Protein AF-A0A0W8FQ64-F1 (afdb_monomer_lite)

InterPro domains:
  IPR009241 Toxin HigB-like [PF05973] (7-56)
  IPR014056 Type II toxin-antitoxin system RelE/ParE-like toxin, predicted [PIRSF028744] (2-62)
  IPR014056 Type II toxin-antitoxin system RelE/ParE-like toxin, predicted [PTHR41791] (2-62)
  IPR014056 Type II toxin-antitoxin system RelE/ParE-like toxin, predicted [TIGR02683] (1-60)

Foldseek 3Di:
DDDPADWDDPDPQKIWDWDPDDQIWIWIWHADPNDIGTQDGTDGPVCVVVVSVSSNVSVVVDDD

Structure (mmCIF, N/CA/C/O backbone):
data_AF-A0A0W8FQ64-F1
#
_entry.id   AF-A0A0W8FQ64-F1
#
loop_
_atom_site.group_PDB
_atom_site.id
_atom_site.type_symbol
_atom_site.label_atom_id
_atom_site.label_alt_id
_atom_site.label_comp_id
_atom_site.label_asym_id
_atom_site.label_entity_id
_atom_site.label_seq_id
_atom_site.pdbx_PDB_ins_code
_atom_site.Cartn_x
_atom_site.Cartn_y
_atom_site.Cartn_z
_atom_site.occupancy
_atom_site.B_iso_or_equiv
_atom_site.auth_seq_id
_atom_site.auth_comp_id
_atom_site.auth_asym_id
_atom_site.auth_atom_id
_atom_site.pdbx_PDB_model_num
ATOM 1 N N . MET A 1 1 ? -14.779 -19.605 -3.463 1.00 45.50 1 MET A N 1
ATOM 2 C CA . MET A 1 1 ? -13.501 -19.230 -2.820 1.00 45.50 1 MET A CA 1
ATOM 3 C C . MET A 1 1 ? -12.726 -18.379 -3.807 1.00 45.50 1 MET A C 1
ATOM 5 O O . MET A 1 1 ? -12.485 -18.849 -4.910 1.00 45.50 1 MET A O 1
ATOM 9 N N . GLY A 1 2 ? -12.456 -17.118 -3.471 1.00 58.44 2 GLY A N 1
ATOM 10 C CA . GLY A 1 2 ? -11.718 -16.197 -4.339 1.00 58.44 2 GLY A CA 1
ATOM 11 C C . GLY A 1 2 ? -10.270 -16.079 -3.875 1.00 58.44 2 GLY A C 1
ATOM 12 O O . GLY A 1 2 ? -10.033 -15.859 -2.691 1.00 58.44 2 GLY A O 1
ATOM 13 N N . ASN A 1 3 ? -9.320 -16.224 -4.796 1.00 71.19 3 ASN A N 1
ATOM 14 C CA . ASN A 1 3 ? -7.910 -15.955 -4.532 1.00 71.19 3 ASN A CA 1
ATOM 15 C C . ASN A 1 3 ? -7.613 -14.508 -4.932 1.00 71.19 3 ASN A C 1
ATOM 17 O O . ASN A 1 3 ? -7.831 -14.139 -6.082 1.00 71.19 3 ASN A O 1
ATOM 21 N N . LEU A 1 4 ? -7.085 -13.703 -4.007 1.00 74.25 4 LEU A N 1
ATOM 22 C CA . LEU A 1 4 ? -6.665 -12.319 -4.278 1.00 74.25 4 LEU A CA 1
ATOM 23 C C . LEU A 1 4 ? -5.361 -12.232 -5.098 1.00 74.25 4 LEU A C 1
ATOM 25 O O . LEU A 1 4 ? -4.877 -11.138 -5.354 1.00 74.25 4 LEU A O 1
ATOM 29 N N . GLY A 1 5 ? -4.794 -13.368 -5.515 1.00 87.62 5 GLY A N 1
ATOM 30 C CA . GLY A 1 5 ? -3.499 -13.445 -6.191 1.00 87.62 5 GLY A CA 1
ATOM 31 C C . GLY A 1 5 ? -2.336 -13.550 -5.205 1.00 87.62 5 GLY A C 1
ATOM 32 O O . GLY A 1 5 ? -2.479 -14.114 -4.118 1.00 87.62 5 GLY A O 1
ATOM 33 N N . ASP A 1 6 ? -1.171 -13.031 -5.594 1.00 94.69 6 ASP A N 1
ATOM 34 C CA . ASP A 1 6 ? 0.039 -13.041 -4.770 1.00 94.69 6 ASP A CA 1
ATOM 35 C C . ASP A 1 6 ? 0.005 -11.912 -3.729 1.00 94.69 6 ASP A C 1
ATOM 37 O O . ASP A 1 6 ? 0.475 -10.799 -3.966 1.00 94.69 6 ASP A O 1
ATOM 41 N N . VAL A 1 7 ? -0.589 -12.207 -2.573 1.00 95.38 7 VAL A N 1
ATOM 42 C CA . VAL A 1 7 ? -0.728 -11.274 -1.450 1.00 95.38 7 VAL A CA 1
ATOM 43 C C . VAL A 1 7 ? 0.253 -11.615 -0.329 1.00 95.38 7 VAL A C 1
ATOM 45 O O . VAL A 1 7 ? 0.413 -12.781 0.047 1.00 95.38 7 VAL A O 1
ATOM 48 N N . LYS A 1 8 ? 0.884 -10.591 0.254 1.00 95.69 8 LYS A N 1
ATOM 49 C CA . LYS A 1 8 ? 1.763 -10.710 1.424 1.00 95.69 8 LYS A CA 1
ATOM 50 C C 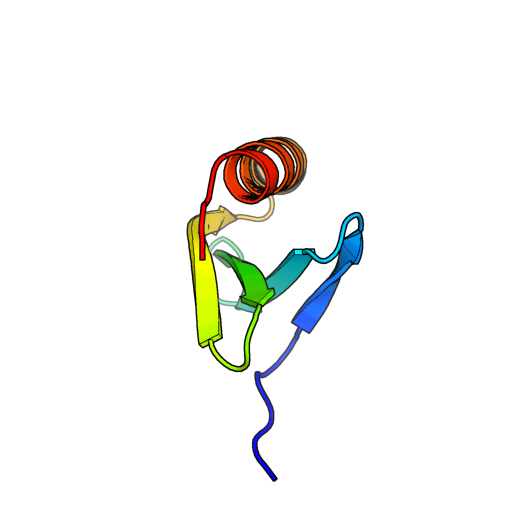. LYS A 1 8 ? 1.361 -9.735 2.532 1.00 95.69 8 LYS A C 1
ATOM 52 O O . LYS A 1 8 ? 1.145 -8.561 2.242 1.00 95.69 8 LYS A O 1
ATOM 57 N N . PRO A 1 9 ? 1.295 -10.170 3.803 1.00 96.69 9 PRO A N 1
ATOM 58 C CA . PRO A 1 9 ? 1.154 -9.239 4.915 1.00 96.69 9 PRO A CA 1
ATOM 59 C C . PRO A 1 9 ? 2.438 -8.413 5.070 1.00 96.69 9 PRO A C 1
ATOM 61 O O . PRO A 1 9 ? 3.539 -8.959 4.990 1.00 96.69 9 PRO A O 1
ATOM 64 N N . VAL A 1 10 ? 2.298 -7.111 5.326 1.00 96.69 10 VAL A N 1
ATOM 65 C CA . VAL A 1 10 ? 3.427 -6.178 5.555 1.00 96.69 10 VAL A CA 1
ATOM 66 C C . VAL A 1 10 ? 3.395 -5.535 6.953 1.00 96.69 10 VAL A C 1
ATOM 68 O O . VAL A 1 10 ? 4.120 -4.580 7.246 1.00 96.69 10 VAL A O 1
AT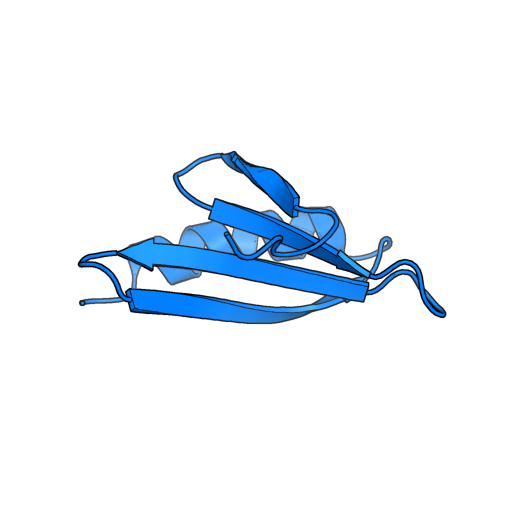OM 71 N N . GLY A 1 11 ? 2.576 -6.100 7.845 1.00 96.00 11 GLY A N 1
ATOM 72 C CA . GLY A 1 11 ? 2.387 -5.661 9.229 1.00 96.00 11 GLY A CA 1
ATOM 73 C C . GLY A 1 11 ? 1.239 -4.666 9.396 1.00 96.00 11 GLY A C 1
ATOM 74 O O . GLY A 1 11 ? 0.714 -4.145 8.417 1.00 96.00 11 GLY A O 1
ATOM 75 N N . ASP A 1 12 ? 0.840 -4.429 10.646 1.00 95.25 12 ASP A N 1
ATOM 76 C CA . ASP A 1 12 ? -0.167 -3.427 11.045 1.00 95.25 12 ASP A CA 1
ATOM 77 C C . ASP A 1 12 ? -1.534 -3.576 10.351 1.00 95.25 12 ASP A C 1
ATOM 79 O O . ASP A 1 12 ? -2.220 -2.602 10.052 1.00 95.25 12 ASP A O 1
ATOM 83 N N . GLY A 1 13 ? -1.931 -4.819 10.057 1.00 94.12 13 GLY A N 1
ATOM 84 C CA . GLY A 1 13 ? -3.187 -5.111 9.354 1.00 94.12 13 GLY A CA 1
ATOM 85 C C . GLY A 1 13 ? -3.181 -4.718 7.871 1.00 94.12 13 GLY A C 1
ATOM 86 O O . GLY A 1 13 ? -4.247 -4.639 7.255 1.00 94.12 13 GLY A O 1
ATOM 87 N N . ILE A 1 14 ? -2.000 -4.473 7.296 1.00 96.88 14 ILE A N 1
ATOM 88 C CA . ILE A 1 14 ? -1.806 -4.102 5.893 1.00 96.88 14 ILE A CA 1
ATOM 89 C C . ILE A 1 14 ? -1.333 -5.309 5.090 1.00 96.88 14 ILE A C 1
ATOM 91 O O . ILE A 1 14 ? -0.472 -6.085 5.523 1.00 96.88 14 ILE A O 1
ATOM 95 N N . SER A 1 15 ? -1.882 -5.440 3.890 1.00 97.00 15 SER A N 1
ATOM 96 C CA . SER A 1 15 ? -1.487 -6.430 2.897 1.00 97.00 15 SER A CA 1
ATOM 97 C C . SER A 1 15 ? -1.023 -5.749 1.616 1.00 97.00 15 SER A C 1
ATOM 99 O O . SER A 1 15 ? -1.565 -4.727 1.200 1.00 97.00 15 SER A O 1
ATOM 101 N N . GLU A 1 16 ? -0.012 -6.337 0.993 1.00 97.31 16 GLU A N 1
ATOM 102 C CA . GLU A 1 16 ? 0.519 -5.964 -0.309 1.00 97.31 16 GLU A CA 1
ATOM 103 C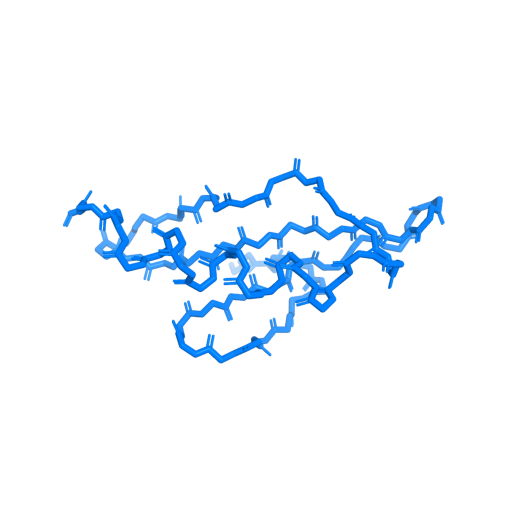 C . GLU A 1 16 ? 0.088 -7.013 -1.336 1.00 97.31 16 GLU A C 1
ATOM 105 O O . GLU A 1 16 ? 0.401 -8.194 -1.188 1.00 97.31 16 GLU A O 1
ATOM 110 N N . LEU A 1 17 ? -0.600 -6.588 -2.391 1.00 96.38 17 LEU A N 1
ATOM 111 C CA . LEU A 1 17 ? -0.799 -7.373 -3.603 1.00 96.38 17 LEU A CA 1
ATOM 112 C C . LEU A 1 17 ? 0.375 -7.130 -4.553 1.00 96.38 17 LEU A C 1
ATOM 114 O O . LEU A 1 17 ? 0.656 -5.989 -4.931 1.00 96.38 17 LEU A O 1
ATOM 118 N N . ARG A 1 18 ? 1.040 -8.211 -4.956 1.00 95.31 18 ARG A N 1
ATOM 119 C CA . ARG A 1 18 ? 2.196 -8.203 -5.850 1.00 95.31 18 ARG A CA 1
ATOM 120 C C . ARG A 1 18 ? 1.769 -8.592 -7.256 1.00 95.31 18 ARG A C 1
ATOM 122 O O . ARG A 1 18 ? 1.252 -9.680 -7.484 1.00 95.31 18 ARG A O 1
ATOM 129 N N . ILE A 1 19 ? 2.017 -7.700 -8.205 1.00 94.25 19 ILE A N 1
ATOM 130 C CA . ILE A 1 19 ? 1.725 -7.916 -9.619 1.00 94.25 19 ILE A CA 1
ATOM 131 C C . ILE A 1 19 ? 3.067 -7.984 -10.343 1.00 94.25 19 ILE A C 1
ATOM 133 O O . ILE A 1 19 ? 3.764 -6.976 -10.467 1.00 94.25 19 ILE A O 1
ATOM 137 N N . ASP A 1 20 ? 3.466 -9.178 -10.781 1.00 92.38 20 ASP A N 1
ATOM 138 C CA . ASP A 1 20 ? 4.738 -9.379 -11.487 1.00 92.38 20 ASP A CA 1
ATOM 139 C C . ASP A 1 20 ? 4.585 -9.053 -12.978 1.00 92.38 20 ASP A C 1
ATOM 141 O O . ASP A 1 20 ? 4.547 -9.917 -13.849 1.00 92.38 20 ASP A O 1
ATOM 145 N N . TYR A 1 21 ? 4.417 -7.762 -13.251 1.00 91.62 21 TYR A N 1
ATOM 146 C CA . TYR A 1 21 ? 4.330 -7.200 -14.591 1.00 91.62 21 TYR A CA 1
ATOM 147 C C . TYR A 1 21 ? 5.114 -5.888 -14.647 1.00 91.62 21 TYR A C 1
ATOM 149 O O . TYR A 1 21 ? 5.017 -5.061 -13.735 1.00 91.62 21 TYR A O 1
ATOM 157 N N . GLY A 1 22 ? 5.904 -5.704 -15.708 1.00 91.31 22 GLY A N 1
ATOM 158 C CA . GLY A 1 22 ? 6.766 -4.534 -15.880 1.00 91.31 22 GLY A CA 1
ATOM 159 C C . GLY A 1 22 ? 7.707 -4.322 -14.678 1.00 91.31 22 GLY A C 1
ATOM 160 O O . GLY A 1 22 ? 8.444 -5.244 -14.327 1.00 91.31 22 GLY A O 1
ATOM 161 N N . PRO A 1 23 ? 7.691 -3.150 -14.013 1.00 92.81 23 PRO A N 1
ATOM 162 C CA . PRO A 1 23 ? 8.560 -2.856 -12.865 1.00 92.81 23 PRO A CA 1
ATOM 163 C C . PRO A 1 23 ? 8.215 -3.670 -11.599 1.00 92.81 23 PRO A C 1
ATOM 165 O O . PRO A 1 23 ? 8.947 -3.637 -10.607 1.00 92.81 23 PRO A O 1
ATOM 168 N N . GLY A 1 24 ? 7.123 -4.441 -11.624 1.00 94.19 24 GLY A N 1
ATOM 169 C CA . GLY A 1 24 ? 6.651 -5.230 -10.493 1.00 94.19 24 GLY A CA 1
ATOM 170 C C . GLY A 1 24 ? 5.759 -4.407 -9.576 1.00 94.19 24 GLY A C 1
ATOM 171 O O . GLY A 1 24 ? 6.157 -4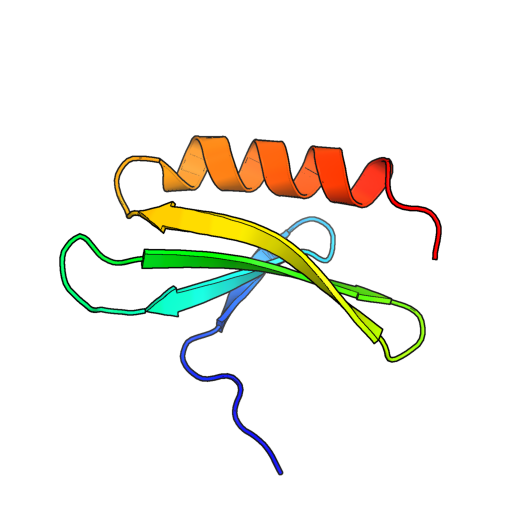.076 -8.459 1.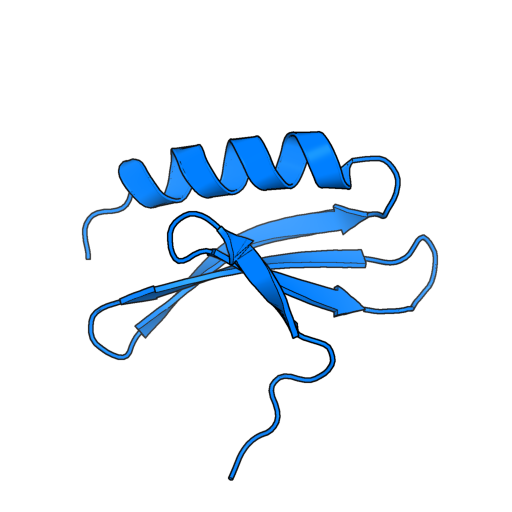00 94.19 24 GLY A O 1
ATOM 172 N N . TYR A 1 25 ? 4.552 -4.100 -10.047 1.00 94.31 25 TYR A N 1
ATOM 173 C CA . TYR A 1 25 ? 3.605 -3.239 -9.346 1.00 94.31 25 TYR A CA 1
ATOM 174 C C . TYR A 1 25 ? 3.136 -3.803 -8.002 1.00 94.31 25 TYR A C 1
ATOM 176 O O . TYR A 1 25 ? 3.084 -5.024 -7.794 1.00 94.31 25 TYR A O 1
ATOM 184 N N . ARG A 1 26 ? 2.775 -2.890 -7.098 1.00 96.00 26 ARG A N 1
ATOM 185 C CA . ARG A 1 26 ? 2.270 -3.155 -5.751 1.00 96.00 26 ARG A CA 1
ATOM 186 C C . ARG A 1 26 ? 0.998 -2.362 -5.470 1.00 96.00 26 ARG A C 1
ATOM 188 O O . ARG A 1 26 ? 0.888 -1.189 -5.828 1.00 96.00 26 ARG A O 1
ATOM 195 N N . VAL A 1 27 ? 0.048 -3.015 -4.810 1.00 96.62 27 VAL A N 1
ATOM 196 C CA . VAL A 1 27 ? -1.154 -2.379 -4.256 1.00 96.62 27 VAL A CA 1
ATOM 197 C C . VAL A 1 27 ? -1.200 -2.679 -2.767 1.00 96.62 27 VAL A C 1
ATOM 199 O O . VAL A 1 27 ? -1.101 -3.839 -2.373 1.00 96.62 27 VAL A O 1
ATOM 202 N N . TYR A 1 28 ? -1.368 -1.649 -1.945 1.00 97.06 28 TYR A N 1
ATOM 203 C CA . TYR A 1 28 ? -1.444 -1.777 -0.492 1.00 97.06 28 TYR A CA 1
ATOM 204 C C . TYR A 1 28 ? -2.877 -1.572 -0.036 1.00 97.06 28 TYR A C 1
ATOM 206 O O . TYR A 1 28 ? -3.524 -0.595 -0.420 1.00 97.06 28 TYR A O 1
ATOM 214 N N . PHE A 1 29 ? -3.374 -2.484 0.787 1.00 96.50 29 PHE A N 1
ATOM 215 C CA . PHE A 1 29 ? -4.758 -2.470 1.231 1.00 96.50 29 PHE A CA 1
ATOM 216 C C . PHE A 1 29 ? -4.907 -2.991 2.659 1.00 96.50 29 PHE A C 1
ATOM 218 O O . PHE A 1 29 ? -4.033 -3.674 3.195 1.00 96.50 29 PHE A O 1
ATOM 225 N N . THR A 1 30 ? -6.051 -2.689 3.262 1.00 95.94 30 THR A N 1
ATOM 226 C CA . THR A 1 30 ? -6.502 -3.280 4.525 1.00 95.94 30 THR A CA 1
ATOM 227 C C . THR A 1 30 ? -7.946 -3.760 4.387 1.00 95.94 30 THR A C 1
ATOM 229 O O . THR A 1 30 ? -8.646 -3.389 3.442 1.00 95.94 30 THR A O 1
ATOM 232 N N . GLN A 1 31 ? -8.389 -4.616 5.304 1.00 93.19 31 GLN A N 1
ATOM 233 C CA . GLN A 1 31 ? -9.783 -5.043 5.400 1.00 93.19 31 GLN A CA 1
ATOM 234 C C . GLN A 1 31 ? -10.335 -4.645 6.766 1.00 93.19 31 GLN A C 1
ATOM 236 O O . GLN A 1 31 ? -9.779 -5.026 7.795 1.00 93.19 31 GLN A O 1
ATOM 241 N N . ARG A 1 32 ? -11.428 -3.879 6.775 1.00 91.75 32 ARG A N 1
ATOM 242 C CA . ARG A 1 32 ? -12.120 -3.417 7.990 1.00 91.75 32 ARG A CA 1
ATOM 243 C C . ARG A 1 32 ? -13.618 -3.542 7.792 1.00 91.75 32 ARG A C 1
ATOM 245 O O . ARG A 1 32 ? -14.103 -3.205 6.721 1.00 91.75 32 ARG A O 1
ATOM 252 N N . ASN A 1 33 ? -14.349 -4.032 8.793 1.00 90.81 33 ASN A N 1
ATOM 253 C CA . ASN A 1 33 ? -15.816 -4.132 8.753 1.00 90.81 33 ASN A CA 1
ATOM 254 C C . ASN A 1 33 ? -16.355 -4.785 7.461 1.00 90.81 33 ASN A C 1
ATOM 256 O O . ASN A 1 33 ? -17.337 -4.330 6.883 1.00 90.81 33 ASN A O 1
ATOM 260 N N . ASN A 1 34 ? -15.683 -5.844 6.990 1.00 88.69 34 ASN A N 1
ATOM 261 C CA . ASN A 1 34 ? -16.004 -6.554 5.745 1.00 88.69 34 ASN A CA 1
ATOM 262 C C . ASN A 1 34 ? -15.859 -5.713 4.451 1.00 88.69 34 ASN A C 1
ATOM 264 O O . ASN A 1 34 ? -16.358 -6.104 3.397 1.00 88.69 34 ASN A O 1
ATOM 268 N N . GLN A 1 35 ? -15.155 -4.579 4.520 1.00 91.75 35 GLN A N 1
ATOM 269 C CA . GLN A 1 35 ? -14.814 -3.711 3.395 1.00 91.75 35 GLN A CA 1
ATOM 270 C C . GLN A 1 35 ? -13.322 -3.814 3.068 1.00 91.75 35 GLN A C 1
ATOM 272 O O . GLN A 1 35 ? -12.469 -3.783 3.958 1.00 91.75 35 GLN A O 1
ATOM 277 N N . LEU A 1 36 ? -13.009 -3.922 1.776 1.00 92.38 36 LEU A N 1
ATOM 278 C CA . LEU A 1 36 ? -11.648 -3.849 1.253 1.00 92.38 36 LEU A CA 1
ATOM 279 C C . LEU A 1 36 ? -11.300 -2.386 0.968 1.00 92.38 36 LEU A C 1
ATOM 281 O O . LEU A 1 36 ? -11.961 -1.744 0.155 1.00 92.38 36 LEU A O 1
ATOM 285 N N . ILE A 1 37 ? -10.246 -1.881 1.598 1.00 94.62 37 ILE A N 1
ATOM 286 C CA . ILE A 1 37 ? -9.837 -0.480 1.497 1.00 94.62 37 ILE A CA 1
ATOM 287 C C . ILE A 1 37 ? -8.473 -0.419 0.833 1.00 94.62 37 ILE A C 1
ATOM 289 O O . ILE A 1 37 ? -7.486 -0.917 1.375 1.00 94.62 37 ILE A O 1
ATOM 293 N N . ILE A 1 38 ? -8.421 0.211 -0.337 1.00 95.06 38 ILE A N 1
ATOM 294 C CA . ILE A 1 38 ? -7.175 0.465 -1.057 1.00 95.06 38 ILE A CA 1
ATOM 295 C C . ILE A 1 38 ? -6.528 1.716 -0.462 1.00 95.06 38 ILE A C 1
ATOM 297 O O . ILE A 1 38 ? -7.116 2.792 -0.474 1.00 95.06 38 ILE A O 1
ATOM 301 N N . LEU A 1 39 ? -5.310 1.562 0.051 1.00 93.69 39 LEU A N 1
ATOM 302 C CA . LEU A 1 39 ? -4.533 2.634 0.677 1.00 93.69 39 LEU A CA 1
ATOM 303 C C . LEU A 1 39 ? -3.632 3.312 -0.353 1.00 93.69 39 LEU A C 1
ATOM 305 O O . LEU A 1 39 ? -3.512 4.532 -0.385 1.00 93.69 39 LEU A O 1
ATOM 309 N N . LEU A 1 40 ? -3.006 2.505 -1.210 1.00 92.56 40 LEU A N 1
ATOM 310 C CA . LEU A 1 40 ? -2.167 2.954 -2.316 1.00 92.56 40 LEU A CA 1
ATOM 311 C C . LEU A 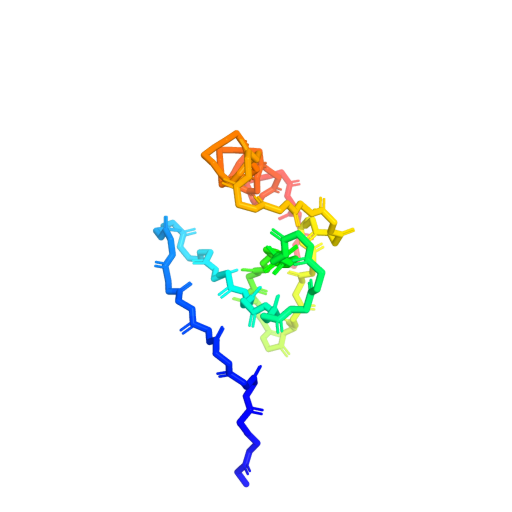1 40 ? -2.348 2.001 -3.498 1.00 92.56 40 LEU A C 1
ATOM 313 O O . LEU A 1 40 ? -2.169 0.790 -3.355 1.00 92.56 40 LEU A O 1
ATOM 317 N N . ALA A 1 41 ? -2.664 2.557 -4.666 1.00 83.38 41 ALA A N 1
ATOM 318 C CA . ALA A 1 41 ? -2.725 1.843 -5.937 1.00 83.38 41 ALA A CA 1
ATOM 319 C C . ALA A 1 41 ? -1.660 2.413 -6.876 1.00 83.38 41 ALA A C 1
ATOM 321 O O . ALA A 1 41 ? -1.912 3.384 -7.586 1.00 83.38 41 ALA A O 1
ATOM 322 N N . GLY A 1 42 ? -0.458 1.839 -6.841 1.00 80.31 42 GLY A N 1
ATOM 323 C CA . GLY A 1 42 ? 0.675 2.351 -7.605 1.00 80.31 42 GLY A CA 1
ATOM 324 C C . GLY A 1 42 ? 1.903 2.532 -6.728 1.00 80.31 42 GLY A C 1
ATOM 325 O O . GLY A 1 42 ? 2.052 3.533 -6.037 1.00 80.31 42 GLY A O 1
ATOM 326 N N . GLY A 1 43 ? 2.760 1.530 -6.806 1.00 88.25 43 GLY A N 1
ATOM 327 C CA . GLY A 1 43 ? 4.124 1.464 -6.310 1.00 88.25 43 GLY A CA 1
ATOM 328 C C . GLY A 1 43 ? 4.800 0.331 -7.070 1.00 88.25 43 GLY A C 1
ATOM 329 O O . GLY A 1 43 ? 4.115 -0.484 -7.702 1.00 88.25 43 GLY A O 1
ATOM 330 N N . ASP A 1 44 ? 6.117 0.258 -7.045 1.00 92.88 44 ASP A N 1
ATOM 331 C CA . ASP A 1 44 ? 6.841 -0.873 -7.615 1.00 92.88 44 ASP A CA 1
ATOM 332 C C . ASP A 1 44 ? 7.925 -1.365 -6.654 1.00 92.88 44 ASP A C 1
ATOM 334 O O . ASP A 1 44 ? 7.996 -0.953 -5.493 1.00 92.88 44 ASP A O 1
ATOM 338 N N . LYS A 1 45 ? 8.762 -2.300 -7.111 1.00 92.88 45 LYS A N 1
ATOM 339 C CA . LYS A 1 45 ? 9.831 -2.870 -6.281 1.00 92.88 45 LYS A CA 1
ATOM 340 C C . LYS A 1 45 ? 10.789 -1.794 -5.737 1.00 92.88 45 LYS A C 1
ATOM 342 O O . LYS A 1 45 ? 11.371 -2.008 -4.679 1.00 92.88 45 LYS A O 1
ATOM 347 N N . THR A 1 46 ? 10.952 -0.660 -6.422 1.00 96.38 46 THR A N 1
ATOM 348 C CA . THR A 1 46 ? 11.890 0.410 -6.043 1.00 96.38 46 THR A CA 1
ATOM 349 C C . THR A 1 46 ? 11.359 1.303 -4.921 1.00 96.38 46 THR A C 1
ATOM 351 O O . THR A 1 46 ? 12.145 1.791 -4.110 1.00 96.38 46 THR A O 1
ATOM 354 N N . THR A 1 47 ? 10.037 1.472 -4.825 1.00 95.94 47 THR A N 1
ATOM 355 C CA . THR A 1 47 ? 9.372 2.330 -3.826 1.00 95.94 47 THR A CA 1
ATOM 356 C C . THR A 1 47 ? 8.707 1.548 -2.692 1.00 95.94 47 THR A C 1
ATOM 358 O O . THR A 1 47 ? 8.197 2.151 -1.747 1.00 95.94 47 THR A O 1
ATOM 361 N N . GLN A 1 48 ? 8.767 0.212 -2.731 1.00 96.06 48 GLN A N 1
ATOM 362 C CA . GLN A 1 48 ? 8.078 -0.689 -1.801 1.00 96.06 48 GLN A CA 1
ATOM 363 C C . GLN A 1 48 ? 8.220 -0.280 -0.326 1.00 96.06 48 GLN A C 1
ATOM 365 O O . GLN A 1 48 ? 7.228 -0.182 0.393 1.00 96.06 48 GLN A O 1
ATOM 370 N N . THR A 1 49 ? 9.439 -0.012 0.150 1.00 97.00 49 THR A N 1
ATOM 371 C CA . THR A 1 49 ? 9.662 0.331 1.563 1.00 97.00 49 THR A CA 1
ATOM 372 C C . THR A 1 49 ? 8.953 1.626 1.958 1.00 97.00 49 THR A C 1
ATOM 374 O O . THR A 1 49 ? 8.300 1.668 3.002 1.00 97.00 49 THR A O 1
ATOM 377 N N . SER A 1 50 ? 9.046 2.678 1.137 1.00 97.31 50 SER A N 1
ATOM 378 C CA . SER A 1 50 ? 8.357 3.947 1.401 1.00 97.31 50 SER A CA 1
ATOM 379 C C . SER A 1 50 ? 6.841 3.811 1.289 1.00 97.31 50 SER A C 1
ATOM 381 O O . SER A 1 50 ? 6.116 4.398 2.095 1.00 97.31 50 SER A O 1
ATOM 383 N N . ASP A 1 51 ? 6.361 2.995 0.352 1.00 97.56 51 ASP A N 1
ATOM 384 C CA . ASP A 1 51 ? 4.932 2.774 0.150 1.00 97.56 51 ASP A CA 1
ATOM 385 C C . ASP A 1 51 ? 4.317 1.996 1.314 1.00 97.56 51 ASP A C 1
ATOM 387 O O . ASP A 1 51 ? 3.239 2.358 1.779 1.00 97.56 51 ASP A O 1
ATOM 391 N N . ILE A 1 52 ? 5.029 1.010 1.876 1.00 97.25 52 ILE A N 1
ATOM 392 C CA . ILE A 1 52 ? 4.602 0.304 3.094 1.00 97.25 52 ILE A CA 1
ATOM 393 C C . ILE A 1 52 ? 4.430 1.289 4.255 1.00 97.25 52 ILE A C 1
ATOM 395 O O . ILE A 1 52 ? 3.406 1.260 4.938 1.00 97.25 52 ILE A O 1
ATOM 399 N N . GLN A 1 53 ? 5.401 2.179 4.483 1.00 97.31 53 GLN A N 1
ATOM 400 C CA . GLN A 1 53 ? 5.304 3.165 5.567 1.00 97.31 53 GLN A CA 1
ATOM 401 C C . GLN A 1 53 ? 4.137 4.132 5.347 1.00 97.31 53 GLN A C 1
ATOM 403 O O . GLN A 1 53 ? 3.375 4.423 6.272 1.00 97.31 53 GLN A O 1
ATOM 408 N N . LYS A 1 54 ? 3.950 4.590 4.107 1.00 96.88 54 LYS A N 1
ATOM 409 C CA . LYS A 1 54 ? 2.841 5.472 3.743 1.00 96.88 54 LYS A CA 1
ATOM 410 C C . LYS A 1 54 ? 1.486 4.775 3.894 1.00 96.88 54 LYS A C 1
ATOM 412 O O . LYS A 1 54 ? 0.570 5.376 4.444 1.00 96.88 54 LYS A O 1
ATOM 417 N N . ALA A 1 55 ? 1.360 3.517 3.478 1.00 97.12 55 ALA A N 1
ATOM 418 C CA . ALA A 1 55 ? 0.136 2.734 3.630 1.00 97.12 55 ALA A CA 1
ATOM 419 C C . ALA A 1 55 ? -0.236 2.545 5.106 1.00 97.12 55 ALA A C 1
ATOM 421 O O . ALA A 1 55 ? -1.391 2.739 5.474 1.00 97.12 55 ALA A O 1
ATOM 422 N N . LYS A 1 56 ? 0.742 2.240 5.966 1.00 96.19 56 LYS A N 1
ATOM 423 C CA . LYS A 1 56 ? 0.528 2.141 7.418 1.00 96.19 56 LYS A CA 1
ATOM 424 C C . LYS A 1 56 ? 0.015 3.449 8.008 1.00 96.19 56 LYS A C 1
ATOM 426 O O . LYS A 1 56 ? -0.948 3.432 8.767 1.00 96.19 56 LYS A O 1
ATOM 431 N N . LYS A 1 57 ? 0.606 4.580 7.611 1.00 96.25 57 LYS A N 1
ATOM 432 C CA . LYS A 1 57 ? 0.137 5.905 8.029 1.00 96.25 57 LYS A CA 1
ATOM 433 C C . LYS A 1 57 ? -1.304 6.161 7.579 1.00 96.25 57 LYS A C 1
ATOM 435 O O . LYS A 1 57 ? -2.138 6.499 8.407 1.00 96.25 57 LYS A O 1
ATOM 440 N N . LEU A 1 58 ? -1.607 5.929 6.300 1.00 95.50 58 LEU A N 1
ATOM 441 C CA . LEU A 1 58 ? -2.957 6.114 5.757 1.00 95.50 58 LEU A CA 1
ATOM 442 C C . LEU A 1 58 ? -3.983 5.235 6.474 1.00 95.50 58 LEU A C 1
ATOM 444 O O . LEU A 1 58 ? -5.074 5.691 6.782 1.00 95.50 58 LEU A O 1
ATOM 448 N N . ALA A 1 59 ? -3.634 3.994 6.809 1.00 94.88 59 ALA A N 1
ATOM 449 C CA . ALA A 1 59 ? -4.543 3.118 7.534 1.00 94.88 59 ALA A CA 1
ATOM 450 C C . ALA A 1 59 ? -4.918 3.665 8.922 1.00 94.88 59 ALA A C 1
ATOM 452 O O . ALA A 1 59 ? -6.039 3.440 9.371 1.00 94.88 59 ALA A O 1
ATOM 453 N N . LEU A 1 60 ? -4.027 4.384 9.607 1.00 94.00 60 LEU A N 1
ATOM 454 C CA . LEU A 1 60 ? -4.350 5.013 10.893 1.00 94.00 60 LEU A CA 1
ATOM 455 C C . LEU A 1 60 ? -5.316 6.196 10.746 1.00 94.00 60 LEU A C 1
ATOM 457 O O . LEU A 1 60 ? -6.062 6.482 11.674 1.00 94.00 60 LEU A O 1
ATOM 461 N N . GLU A 1 61 ? -5.302 6.864 9.594 1.00 92.75 61 GLU A N 1
ATOM 462 C CA . GLU A 1 61 ? -6.091 8.073 9.323 1.00 92.75 61 GLU A CA 1
ATOM 463 C C . GLU A 1 61 ? -7.494 7.768 8.770 1.00 92.75 61 GLU A C 1
ATOM 465 O O . GLU A 1 61 ? -8.354 8.643 8.756 1.00 92.75 61 GLU A O 1
ATOM 470 N N . ILE A 1 62 ? -7.738 6.541 8.301 1.00 88.75 62 ILE A N 1
ATOM 471 C CA . ILE A 1 62 ? -9.018 6.166 7.693 1.00 88.75 62 ILE A CA 1
ATOM 472 C C . ILE A 1 62 ? -10.027 5.756 8.773 1.00 88.75 62 ILE A C 1
ATOM 474 O O . ILE A 1 62 ? -9.850 4.737 9.447 1.00 88.75 62 ILE A O 1
ATOM 478 N N . GLU A 1 63 ? -11.122 6.509 8.867 1.00 73.88 63 GLU A N 1
ATOM 479 C CA . GLU A 1 63 ? -12.338 6.148 9.605 1.00 73.88 63 GLU A CA 1
ATOM 480 C C . GLU A 1 63 ? -13.239 5.258 8.726 1.00 73.88 63 GLU A C 1
ATOM 482 O O . GLU A 1 63 ? -13.444 5.555 7.547 1.00 73.88 63 GLU A O 1
ATOM 487 N N . VAL A 1 64 ? -13.743 4.143 9.274 1.00 65.50 64 VAL A N 1
ATOM 488 C CA . VAL A 1 64 ? -14.583 3.146 8.567 1.00 65.50 64 VAL A CA 1
ATOM 489 C C . VAL A 1 64 ? -15.656 2.606 9.489 1.00 65.50 64 VAL A C 1
ATOM 491 O O . VAL A 1 64 ? -15.292 2.246 10.632 1.00 65.50 64 VAL A O 1
#

Radius of gyration: 11.48 Å; chains: 1; bounding box: 28×27×27 Å

pLDDT: mean 91.35, std 9.65, range [45.5, 97.56]

Organism: NCBI:txid938273

Secondary structure (DSSP, 8-state):
----SSEEEEETTEEEEEE-STTTEEEEEEEETTEEEEEEE---TTTHHHHHHHHHHHHHH---

Sequence (64 aa):
MGNLGDVKPVGDGISELRIDYGPGYRVYFTQRNNQLIILLAGGDKTTQTSDIQKAKKLALEIEV